Protein AF-A0A392THN9-F1 (afdb_monomer_lite)

Secondary structure (DSSP, 8-state):
-PPPPPHHHHHHHHHHHHTTTT-TT--HHHHHHHHTT-

Radius of gyration: 10.2 Å; chains: 1; bounding box: 21×14×27 Å

Structure (mmCIF, N/CA/C/O backbone):
data_AF-A0A392THN9-F1
#
_entry.id   AF-A0A392THN9-F1
#
loop_
_atom_site.group_PDB
_atom_site.id
_atom_site.type_symbol
_atom_site.label_atom_id
_atom_site.label_alt_id
_atom_site.label_comp_id
_atom_site.label_asym_id
_atom_site.label_entity_id
_atom_site.label_seq_id
_atom_site.pdbx_PDB_ins_code
_atom_site.Cartn_x
_atom_site.Cartn_y
_atom_site.Cartn_z
_atom_site.occupancy
_atom_site.B_iso_or_equiv
_atom_site.auth_seq_id
_atom_site.auth_comp_id
_atom_site.auth_asym_id
_atom_site.auth_atom_id
_atom_site.pdbx_PDB_model_num
ATOM 1 N N . MET A 1 1 ? 3.341 8.059 11.418 1.00 64.75 1 MET A N 1
ATOM 2 C CA . MET A 1 1 ? 2.863 6.967 12.289 1.00 64.75 1 MET A CA 1
ATOM 3 C C . MET A 1 1 ? 2.222 5.948 11.366 1.00 64.75 1 MET A C 1
ATOM 5 O O . MET A 1 1 ? 1.430 6.375 10.539 1.00 64.75 1 MET A O 1
ATOM 9 N N . LEU A 1 2 ? 2.638 4.682 11.402 1.00 75.81 2 LEU A N 1
ATOM 10 C CA . LEU A 1 2 ? 2.031 3.632 10.576 1.00 75.81 2 LEU A CA 1
ATOM 11 C C . LEU A 1 2 ? 0.894 3.018 11.384 1.00 75.81 2 LEU A C 1
ATOM 13 O O . LEU A 1 2 ? 1.111 2.652 12.538 1.00 75.81 2 LEU A O 1
ATOM 17 N N . LEU A 1 3 ? -0.299 2.964 10.806 1.00 81.38 3 LEU A N 1
ATOM 18 C CA . LEU A 1 3 ? -1.463 2.347 11.427 1.00 81.38 3 LEU A CA 1
ATOM 19 C C . LEU A 1 3 ? -1.689 0.980 10.786 1.00 81.38 3 LEU A C 1
ATOM 21 O O . LEU A 1 3 ? -1.462 0.800 9.591 1.00 81.38 3 LEU A O 1
ATOM 25 N N . CYS A 1 4 ? -2.098 0.004 11.591 1.00 89.25 4 CYS A N 1
ATOM 26 C CA . CYS A 1 4 ? -2.583 -1.256 11.047 1.00 89.25 4 CYS A CA 1
ATOM 27 C C . CYS A 1 4 ? -3.904 -1.001 10.317 1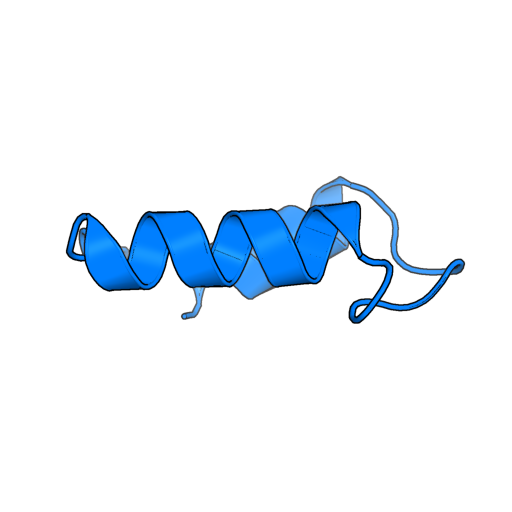.00 89.25 4 CYS A C 1
ATOM 29 O O . CYS A 1 4 ? -4.750 -0.261 10.816 1.00 89.25 4 CYS A O 1
ATOM 31 N N . VAL A 1 5 ? -4.083 -1.654 9.175 1.00 90.31 5 VAL A N 1
ATOM 32 C CA . VAL A 1 5 ? -5.347 -1.663 8.432 1.00 90.31 5 VAL A CA 1
ATOM 33 C C . VAL A 1 5 ? -6.173 -2.887 8.816 1.00 90.31 5 VAL A C 1
ATOM 35 O O . VAL A 1 5 ? -5.627 -3.909 9.244 1.00 90.31 5 VAL A O 1
ATOM 38 N N . SER A 1 6 ? -7.491 -2.803 8.654 1.00 93.50 6 SER A N 1
ATOM 39 C CA . SER A 1 6 ? -8.362 -3.974 8.767 1.00 93.50 6 SER A CA 1
ATOM 40 C C . SER A 1 6 ? -8.103 -4.974 7.631 1.00 93.50 6 SER A C 1
ATOM 42 O O . SER A 1 6 ? -7.531 -4.638 6.594 1.00 93.50 6 SER A O 1
ATOM 44 N N . GLU A 1 7 ? -8.569 -6.215 7.784 1.00 96.00 7 GLU A N 1
ATOM 45 C CA . GLU A 1 7 ? -8.455 -7.230 6.726 1.00 96.00 7 GLU A CA 1
ATOM 46 C C . GLU A 1 7 ? -9.155 -6.798 5.422 1.00 96.00 7 GLU A C 1
ATOM 48 O O . GLU A 1 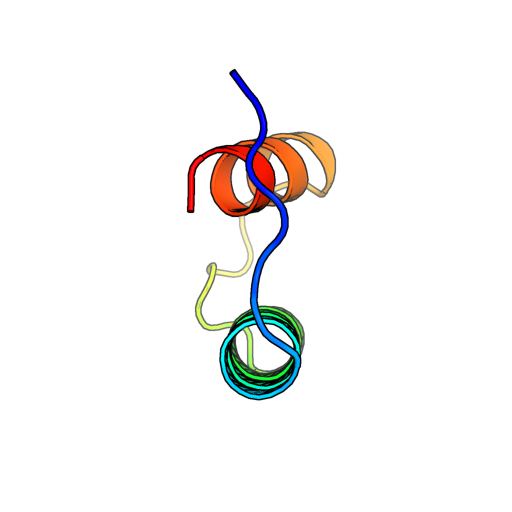7 ? -8.667 -7.060 4.322 1.00 96.00 7 GLU A O 1
ATOM 53 N N . VAL A 1 8 ? -10.293 -6.103 5.540 1.00 96.38 8 VAL A N 1
ATOM 54 C CA . VAL A 1 8 ? -11.067 -5.607 4.392 1.00 96.38 8 VAL A CA 1
ATOM 55 C C . VAL A 1 8 ? -10.273 -4.552 3.624 1.00 96.38 8 VAL A C 1
ATOM 57 O O . VAL A 1 8 ? -10.182 -4.618 2.398 1.00 96.38 8 VAL A O 1
ATOM 6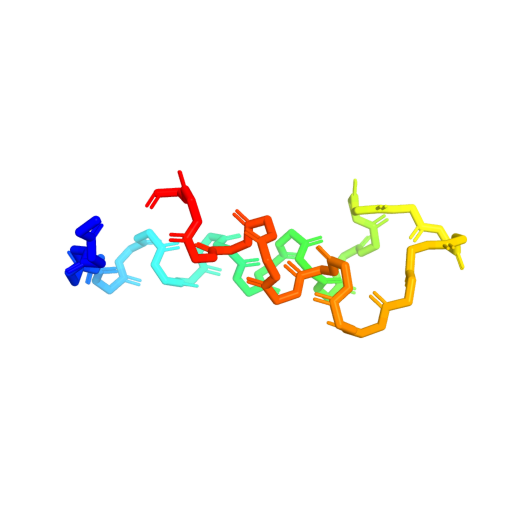0 N N . GLU A 1 9 ? -9.656 -3.609 4.335 1.00 92.50 9 GLU A N 1
ATOM 61 C CA . GLU A 1 9 ? -8.792 -2.590 3.734 1.00 92.50 9 GLU A CA 1
ATOM 62 C C . GLU A 1 9 ? -7.533 -3.206 3.125 1.00 92.50 9 GLU A C 1
ATOM 64 O O . GLU A 1 9 ? -7.181 -2.869 1.997 1.00 92.50 9 GLU A O 1
ATOM 69 N N . ALA A 1 10 ? -6.897 -4.159 3.815 1.00 92.81 10 ALA A N 1
ATOM 70 C CA . ALA A 1 10 ? -5.732 -4.870 3.298 1.00 92.81 10 ALA A CA 1
ATOM 71 C C . ALA A 1 10 ? -6.039 -5.556 1.959 1.00 92.81 10 ALA A C 1
ATOM 73 O O . ALA A 1 10 ? -5.279 -5.414 1.001 1.00 92.81 10 ALA A O 1
ATOM 74 N N . ARG A 1 11 ? -7.178 -6.254 1.863 1.00 95.81 11 ARG A N 1
ATOM 75 C CA . ARG A 1 11 ? -7.613 -6.908 0.622 1.00 95.81 11 ARG A CA 1
ATOM 76 C C . ARG A 1 11 ? -7.849 -5.895 -0.498 1.00 95.81 11 ARG A C 1
ATOM 78 O O . ARG A 1 11 ? -7.307 -6.067 -1.585 1.00 95.81 11 ARG A O 1
ATOM 85 N N . ARG A 1 12 ? -8.545 -4.792 -0.207 1.00 93.50 12 ARG A N 1
ATOM 86 C CA . ARG A 1 12 ? -8.790 -3.709 -1.174 1.00 93.50 12 ARG A CA 1
ATOM 87 C C . ARG A 1 12 ? -7.488 -3.092 -1.701 1.00 93.50 12 ARG A C 1
ATOM 89 O O . ARG A 1 12 ? -7.359 -2.878 -2.902 1.00 93.50 12 ARG A O 1
ATOM 96 N N . ILE A 1 13 ? -6.515 -2.843 -0.823 1.00 91.81 13 ILE A N 1
ATOM 97 C CA . ILE A 1 13 ? -5.196 -2.311 -1.201 1.00 91.81 13 ILE A CA 1
ATOM 98 C C . ILE A 1 13 ? -4.470 -3.283 -2.141 1.00 91.81 13 ILE A C 1
ATOM 100 O O . ILE A 1 13 ? -3.918 -2.863 -3.158 1.00 91.81 13 ILE A O 1
ATOM 104 N N . MET A 1 14 ? -4.479 -4.581 -1.828 1.00 92.56 14 MET A N 1
ATOM 105 C CA . MET A 1 14 ? -3.823 -5.594 -2.662 1.00 92.56 14 MET A CA 1
ATOM 106 C C . MET A 1 14 ? -4.482 -5.726 -4.041 1.00 92.56 14 MET A C 1
ATOM 108 O O . MET A 1 14 ? -3.771 -5.869 -5.037 1.00 92.56 14 MET A O 1
ATOM 112 N N . ASP A 1 15 ? -5.809 -5.614 -4.119 1.00 94.56 15 ASP A N 1
ATOM 113 C CA . ASP A 1 15 ? -6.542 -5.636 -5.389 1.00 94.56 15 ASP A CA 1
ATOM 114 C C . ASP A 1 15 ? -6.205 -4.416 -6.263 1.00 94.56 15 ASP A C 1
ATOM 116 O O . ASP A 1 15 ? -5.965 -4.558 -7.461 1.00 94.56 15 ASP A O 1
ATOM 120 N N . GLU A 1 16 ? -6.102 -3.217 -5.679 1.00 91.56 16 GLU A N 1
ATOM 121 C CA . GLU A 1 16 ? -5.696 -2.004 -6.406 1.00 91.56 16 GLU A CA 1
ATOM 122 C C . GLU A 1 16 ? -4.252 -2.089 -6.933 1.00 91.56 16 GLU A C 1
ATOM 124 O O . GLU A 1 16 ? -3.960 -1.622 -8.042 1.00 91.56 16 GLU A O 1
ATOM 129 N N . ILE A 1 17 ? -3.348 -2.695 -6.155 1.00 90.69 17 ILE A N 1
ATOM 130 C CA . ILE A 1 17 ? -1.948 -2.916 -6.540 1.00 90.69 17 ILE A CA 1
ATOM 131 C C . ILE A 1 17 ? -1.862 -3.895 -7.711 1.00 90.69 17 ILE A C 1
ATOM 133 O O . ILE A 1 17 ? -1.257 -3.571 -8.734 1.00 90.69 17 ILE A O 1
ATOM 137 N N . HIS A 1 18 ? -2.474 -5.074 -7.584 1.00 90.81 18 HIS A N 1
ATOM 138 C CA . HIS A 1 18 ? -2.411 -6.109 -8.618 1.00 90.81 18 HIS A CA 1
ATOM 139 C C . HIS A 1 18 ? -3.242 -5.766 -9.859 1.00 90.81 18 HIS A C 1
ATOM 141 O O . HIS A 1 18 ? -2.875 -6.161 -10.963 1.00 90.81 18 HIS A O 1
ATOM 147 N N . GLY A 1 19 ? -4.315 -4.987 -9.705 1.00 91.19 19 GLY A N 1
ATOM 148 C CA . GLY A 1 19 ? -5.133 -4.487 -10.810 1.00 91.19 19 GLY A CA 1
ATOM 149 C C . GLY A 1 19 ? -4.470 -3.374 -11.628 1.00 91.19 19 GLY A C 1
ATOM 150 O O . GLY A 1 19 ? -5.043 -2.915 -12.612 1.00 91.19 19 GLY A O 1
ATOM 151 N N . GLY A 1 20 ? -3.280 -2.908 -11.233 1.00 86.88 20 GLY A N 1
ATOM 152 C CA . GLY A 1 20 ? -2.563 -1.851 -11.946 1.00 86.88 20 GLY A CA 1
ATOM 153 C C . GLY A 1 20 ? -3.155 -0.453 -11.748 1.00 86.88 20 GLY A C 1
ATOM 154 O O . GLY A 1 20 ? -2.769 0.477 -12.458 1.00 86.88 20 GLY A O 1
ATOM 155 N N . SER A 1 21 ? -4.031 -0.258 -10.751 1.00 86.44 21 SER A N 1
ATOM 156 C CA . SER A 1 21 ? -4.653 1.045 -10.454 1.00 86.44 21 SER A CA 1
ATOM 157 C C . SER A 1 21 ? -3.627 2.111 -10.050 1.00 86.44 21 SER A C 1
ATOM 159 O O . SER A 1 21 ? -3.908 3.309 -10.088 1.00 86.44 21 SER A O 1
ATOM 161 N N . CYS A 1 22 ? -2.423 1.687 -9.664 1.00 84.19 22 CYS A N 1
ATOM 162 C CA . CYS A 1 22 ? -1.324 2.570 -9.293 1.00 84.19 22 CYS A CA 1
ATOM 163 C C . CYS A 1 22 ? -0.507 3.092 -10.497 1.00 84.19 22 CYS A C 1
ATOM 165 O O . CYS A 1 22 ? 0.371 3.936 -10.300 1.00 84.19 22 CYS A O 1
ATOM 167 N N . GLY A 1 23 ? -0.821 2.644 -11.721 1.00 83.00 23 GLY A N 1
ATOM 168 C CA . GLY A 1 23 ? -0.146 3.025 -12.964 1.00 83.00 23 GLY A CA 1
ATOM 169 C C . GLY A 1 23 ? 1.165 2.268 -13.210 1.00 83.00 23 GLY A C 1
ATOM 170 O O . GLY A 1 23 ? 1.833 1.821 -12.284 1.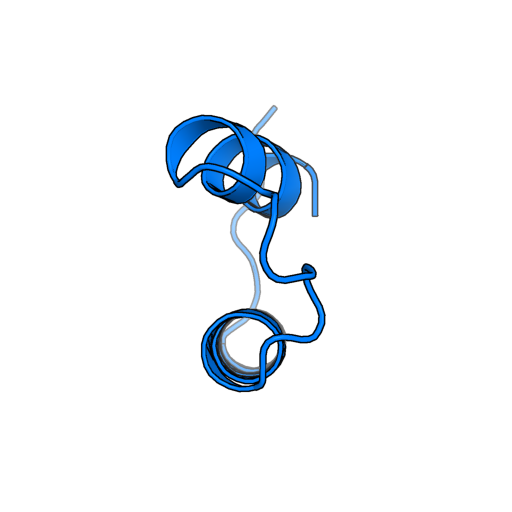00 83.00 23 GLY A O 1
ATOM 171 N N . SER A 1 24 ? 1.565 2.140 -14.474 1.00 78.25 24 SER A N 1
ATOM 172 C CA . SER A 1 24 ? 2.728 1.341 -14.905 1.00 78.25 24 SER A CA 1
ATOM 173 C C . SER A 1 24 ? 4.094 1.977 -14.615 1.00 78.25 24 SER A C 1
ATOM 175 O O . SER A 1 24 ? 5.115 1.301 -14.690 1.00 78.25 24 SER A O 1
ATOM 177 N N . HIS A 1 25 ? 4.134 3.267 -14.273 1.00 83.38 25 HIS A N 1
ATOM 178 C CA . HIS A 1 25 ? 5.378 4.014 -14.038 1.00 83.38 25 HIS A CA 1
ATOM 179 C C . HIS A 1 25 ? 5.794 4.105 -12.563 1.00 83.38 25 HIS A C 1
ATOM 181 O O . HIS A 1 25 ? 6.864 4.636 -12.257 1.00 83.38 25 HIS A O 1
ATOM 187 N N . ILE A 1 26 ? 4.967 3.629 -11.625 1.00 85.38 26 ILE A N 1
ATOM 188 C CA . ILE A 1 26 ? 5.314 3.684 -10.204 1.00 85.38 26 ILE A CA 1
ATOM 189 C C . ILE A 1 26 ? 6.259 2.530 -9.846 1.00 85.38 26 ILE A C 1
ATOM 191 O O . ILE A 1 26 ? 5.929 1.357 -9.974 1.00 85.38 26 ILE A O 1
ATOM 195 N N . GLY A 1 27 ? 7.464 2.856 -9.380 1.00 87.81 27 GLY A N 1
ATOM 196 C CA . GLY A 1 27 ? 8.391 1.848 -8.864 1.00 87.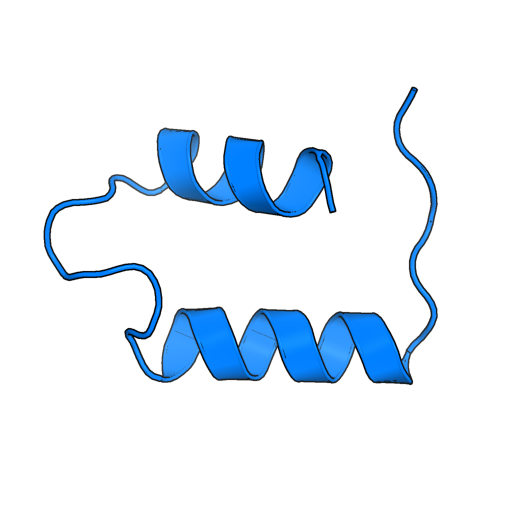81 27 GLY A CA 1
ATOM 197 C C . GLY A 1 27 ? 7.938 1.278 -7.514 1.00 87.81 27 GLY A C 1
ATOM 198 O O . GLY A 1 27 ? 7.258 1.958 -6.740 1.00 87.81 27 GLY A O 1
ATOM 199 N N . ALA A 1 28 ? 8.390 0.063 -7.182 1.00 87.44 28 ALA A N 1
ATOM 200 C CA . ALA A 1 28 ? 8.000 -0.659 -5.963 1.00 87.44 28 ALA A CA 1
ATOM 201 C C . ALA A 1 28 ? 8.192 0.155 -4.665 1.00 87.44 28 ALA A C 1
ATOM 203 O O . ALA A 1 28 ? 7.332 0.139 -3.787 1.00 87.44 28 ALA A O 1
ATOM 204 N N . ARG A 1 29 ? 9.279 0.937 -4.554 1.00 90.12 29 ARG A N 1
ATOM 205 C CA . ARG A 1 29 ? 9.531 1.816 -3.393 1.00 90.12 29 ARG A CA 1
ATOM 206 C C . ARG A 1 29 ? 8.478 2.919 -3.255 1.00 90.12 29 ARG A C 1
ATOM 208 O O . ARG A 1 29 ? 7.977 3.160 -2.159 1.00 90.12 29 ARG A O 1
ATOM 215 N N . SER A 1 30 ? 8.154 3.598 -4.353 1.00 89.75 30 SER A N 1
ATOM 216 C CA . SER A 1 30 ? 7.155 4.673 -4.365 1.00 89.75 30 SER A CA 1
ATOM 217 C C . SER A 1 30 ? 5.759 4.134 -4.065 1.00 89.75 30 SER A C 1
ATOM 219 O O . SER A 1 30 ? 4.990 4.785 -3.355 1.00 89.75 30 SER A O 1
ATOM 221 N N . LEU A 1 31 ? 5.460 2.928 -4.558 1.00 89.88 31 LEU A N 1
ATOM 222 C CA . LEU A 1 31 ? 4.221 2.219 -4.269 1.00 89.88 31 LEU A CA 1
ATOM 223 C C . LEU A 1 31 ? 4.100 1.861 -2.784 1.00 89.88 31 LEU A C 1
ATOM 225 O O . LEU A 1 31 ? 3.111 2.231 -2.158 1.00 89.88 31 LEU A O 1
ATOM 229 N N . ALA A 1 32 ? 5.126 1.238 -2.197 1.00 87.81 32 ALA A N 1
ATOM 230 C CA . ALA A 1 32 ? 5.154 0.926 -0.767 1.00 87.81 32 ALA A CA 1
ATOM 231 C C . ALA A 1 32 ? 4.940 2.186 0.087 1.00 87.81 32 ALA A C 1
ATOM 233 O O . ALA A 1 32 ? 4.140 2.182 1.015 1.00 87.81 32 ALA A O 1
ATOM 234 N N . GLY A 1 33 ? 5.565 3.308 -0.286 1.00 88.38 33 GLY A N 1
ATOM 235 C CA . GLY A 1 33 ? 5.339 4.588 0.384 1.00 88.38 33 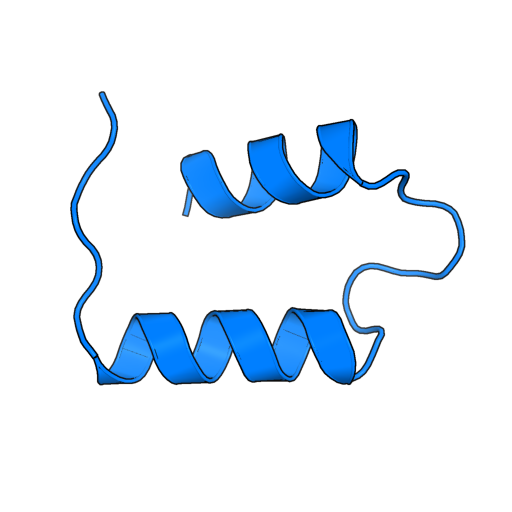GLY A CA 1
ATOM 236 C C . GLY A 1 33 ? 3.891 5.092 0.301 1.00 88.38 33 GLY A C 1
ATOM 237 O O . GLY A 1 33 ? 3.430 5.728 1.242 1.00 88.38 33 GLY A O 1
ATOM 238 N N . LYS A 1 34 ? 3.167 4.830 -0.797 1.00 85.69 34 LYS A N 1
ATOM 239 C CA . LYS A 1 34 ? 1.730 5.144 -0.920 1.00 85.69 34 LYS A CA 1
ATOM 240 C C . LYS A 1 34 ? 0.887 4.273 0.012 1.00 85.69 34 LYS A C 1
ATOM 242 O O . LYS A 1 34 ? 0.042 4.816 0.709 1.00 85.69 34 LYS A O 1
ATOM 247 N N . VAL A 1 35 ? 1.166 2.970 0.054 1.00 86.81 35 VAL A N 1
ATOM 248 C CA . VAL A 1 35 ? 0.472 2.005 0.927 1.00 86.81 35 VAL A CA 1
ATOM 249 C C . VAL A 1 35 ? 0.679 2.344 2.401 1.00 86.81 35 VAL A C 1
ATOM 251 O O . VAL A 1 35 ? -0.262 2.333 3.176 1.00 86.81 35 VAL A O 1
ATOM 254 N N . MET A 1 36 ? 1.898 2.722 2.784 1.00 81.50 36 MET A N 1
ATOM 255 C CA . MET A 1 36 ? 2.237 3.094 4.161 1.00 81.50 36 MET A CA 1
ATOM 256 C C . MET A 1 36 ? 1.591 4.406 4.643 1.00 81.50 36 MET A C 1
ATOM 258 O O . MET A 1 36 ? 1.718 4.744 5.818 1.00 81.50 36 MET A O 1
ATOM 262 N N . ARG A 1 37 ? 0.967 5.178 3.745 1.00 67.56 37 ARG A N 1
ATOM 263 C CA . ARG A 1 37 ? 0.245 6.421 4.062 1.00 67.56 37 ARG A CA 1
ATOM 264 C C . ARG A 1 37 ? -1.279 6.272 3.983 1.00 67.56 37 ARG A C 1
ATOM 266 O O . ARG A 1 37 ? -1.955 7.275 4.203 1.00 67.56 37 ARG A O 1
ATOM 273 N N . ALA A 1 38 ? -1.774 5.095 3.598 1.00 59.31 38 ALA A N 1
ATOM 274 C CA . ALA A 1 38 ? -3.195 4.767 3.612 1.00 59.31 38 ALA A CA 1
ATOM 275 C C . ALA A 1 38 ? -3.686 4.538 5.046 1.00 59.31 38 ALA A C 1
ATOM 277 O O . ALA A 1 38 ? -2.858 4.118 5.890 1.00 59.31 38 ALA A O 1
#

Sequence (38 aa):
MLLCVSEVEARRIMDEIHGGSCGSHIGARSLAGKVMRA

Foldseek 3Di:
DFDDDDPVVVVVLVCCVVVCVVPPPDDPVNSVVVVRVD

Organism: NCBI:txid97028

pLDDT: mean 86.7, std 8.21, range [59.31, 96.38]